Protein AF-A0A2J4P042-F1 (afdb_monomer)

pLDDT: mean 91.79, std 7.4, range [67.31, 98.56]

Radius of gyration: 22.03 Å; Cα contacts (8 Å, |Δi|>4): 76; chains: 1; bounding box: 49×55×54 Å

InterPro domains:
  IPR036259 MFS transporter superfamily [G3DSA:1.20.1250.20] (1-153)
  IPR036259 MFS transporter superfamily [SSF103473] (28-153)
  IPR044772 Nitrate transporter [PTHR23515] (29-151)

Foldseek 3Di:
DPQQQDCPPVVVVQPFDADPVRGTTRPVSVPVVCVVVCVVVVVCCVPPDDDDPDDDDDPVRVVVCVVDPVVVVVVVLCCVQVVVLVVCLVCVCVVCCVVPVVDPCVVPSVVSNVVSVVCVVVLVVVCVPPNNVVSSVVVVVVVVVVVVVVVVD

Solvent-accessible surface area (backbone atoms only — not comparable to full-atom values): 9099 Å² total; per-residue (Å²): 111,77,60,28,64,41,80,84,52,40,92,79,68,53,79,54,44,79,43,100,85,72,48,62,37,23,69,66,39,74,60,55,69,50,50,65,56,50,54,53,52,51,52,46,48,70,75,70,60,80,90,72,92,68,88,74,79,49,69,81,71,55,56,66,56,76,77,40,67,67,52,58,56,51,48,50,57,44,41,66,49,57,44,44,53,52,49,46,60,70,42,45,56,58,52,43,45,74,76,39,67,88,52,74,45,80,81,53,50,68,53,58,53,51,53,51,56,52,47,51,57,51,50,49,61,48,19,77,74,69,36,54,68,57,51,50,52,55,50,52,53,51,52,51,50,55,56,51,49,66,76,75,109

Organism: NCBI:txid1134687

Structure (mmCIF, N/CA/C/O backbone):
data_AF-A0A2J4P042-F1
#
_entry.id   AF-A0A2J4P042-F1
#
loop_
_atom_site.group_PDB
_atom_site.id
_atom_site.type_symbol
_atom_site.label_atom_id
_atom_site.label_alt_id
_atom_site.label_comp_id
_atom_site.label_asym_id
_atom_site.label_entity_id
_atom_site.label_seq_id
_atom_site.pdbx_PDB_ins_code
_atom_site.Cartn_x
_atom_site.Cartn_y
_atom_site.Cartn_z
_atom_site.occupancy
_atom_site.B_iso_or_equiv
_atom_site.auth_seq_id
_atom_site.auth_comp_id
_atom_site.auth_asym_id
_atom_site.auth_atom_id
_atom_site.pdbx_PDB_model_num
ATOM 1 N N . PRO A 1 1 ? 8.378 -1.849 -18.551 1.00 67.31 1 PRO A N 1
ATOM 2 C CA . PRO A 1 1 ? 8.253 -0.495 -17.947 1.00 67.31 1 PRO A CA 1
ATOM 3 C C . PRO A 1 1 ? 8.934 0.550 -18.843 1.00 67.31 1 PRO A C 1
ATOM 5 O O . PRO A 1 1 ? 10.103 0.388 -19.156 1.00 67.31 1 PRO A O 1
ATOM 8 N N . LEU A 1 2 ? 8.203 1.568 -19.305 1.00 78.94 2 LEU A N 1
ATOM 9 C CA . LEU A 1 2 ? 8.649 2.461 -20.394 1.00 78.94 2 LEU A CA 1
ATOM 10 C C . LEU A 1 2 ? 9.759 3.450 -19.986 1.00 78.94 2 LEU A C 1
ATOM 12 O O . LEU A 1 2 ? 10.567 3.877 -20.799 1.00 78.94 2 LEU A O 1
ATOM 16 N N . VAL A 1 3 ? 9.816 3.802 -18.704 1.00 84.00 3 VAL A N 1
ATOM 17 C CA . VAL A 1 3 ? 10.745 4.811 -18.171 1.00 84.00 3 VAL A CA 1
ATOM 18 C C . VAL A 1 3 ? 12.188 4.295 -18.071 1.00 84.00 3 VAL A C 1
ATOM 20 O O . VAL A 1 3 ? 13.126 5.070 -18.214 1.00 84.00 3 VAL A O 1
ATOM 23 N N . ILE A 1 4 ? 12.380 2.987 -17.876 1.00 84.38 4 ILE A N 1
ATOM 24 C CA . ILE A 1 4 ? 13.715 2.366 -17.775 1.00 84.38 4 ILE A CA 1
ATOM 25 C C . ILE A 1 4 ? 14.301 1.977 -19.140 1.00 84.38 4 ILE A C 1
ATOM 27 O O . ILE A 1 4 ? 15.465 1.611 -19.213 1.00 84.38 4 ILE A O 1
ATOM 31 N N . SER A 1 5 ? 13.514 2.045 -20.219 1.00 81.38 5 SER A N 1
ATOM 32 C CA . SER A 1 5 ? 13.968 1.743 -21.587 1.00 81.38 5 SER A CA 1
ATOM 33 C C . SER A 1 5 ? 14.428 2.982 -22.363 1.00 81.38 5 SER A C 1
ATOM 35 O O . SER A 1 5 ? 14.765 2.883 -23.536 1.00 81.38 5 SER A O 1
ATOM 37 N N . LEU A 1 6 ? 14.386 4.163 -21.742 1.00 82.56 6 LEU A N 1
ATOM 38 C CA . LEU A 1 6 ? 14.709 5.446 -22.364 1.00 82.56 6 LEU A CA 1
ATOM 39 C C . LEU A 1 6 ? 15.798 6.152 -21.559 1.00 82.56 6 LEU A C 1
ATOM 41 O O . LEU A 1 6 ? 15.794 6.097 -20.335 1.00 82.56 6 LEU A O 1
ATOM 45 N N . SER A 1 7 ? 16.677 6.899 -22.219 1.00 82.56 7 SER A N 1
ATOM 46 C CA . SER A 1 7 ? 17.745 7.670 -21.574 1.00 82.56 7 SER A CA 1
ATOM 47 C C . SER A 1 7 ? 17.241 9.018 -21.019 1.00 82.56 7 SER A C 1
ATOM 49 O O . SER A 1 7 ? 17.737 10.080 -21.394 1.00 82.56 7 SER A O 1
ATOM 51 N N . ILE A 1 8 ? 16.210 9.000 -20.164 1.00 81.12 8 ILE A N 1
ATOM 52 C CA . ILE A 1 8 ? 15.495 10.211 -19.703 1.00 81.12 8 ILE A CA 1
ATOM 53 C C . ILE A 1 8 ? 16.396 11.129 -18.863 1.00 81.12 8 ILE A C 1
ATOM 55 O O . ILE A 1 8 ? 16.335 12.348 -18.998 1.00 81.12 8 ILE A O 1
ATOM 59 N N . PHE A 1 9 ? 17.251 10.550 -18.020 1.00 82.12 9 PHE A N 1
ATOM 60 C CA . PHE A 1 9 ? 18.102 11.291 -17.086 1.00 82.12 9 PHE A CA 1
ATOM 61 C C . PHE A 1 9 ? 19.603 11.160 -17.390 1.00 82.12 9 PHE A C 1
ATOM 63 O O . PHE A 1 9 ? 20.435 11.353 -16.505 1.00 82.12 9 PHE A O 1
ATOM 70 N N . ALA A 1 10 ? 19.975 10.885 -18.645 1.00 73.69 10 ALA A N 1
ATOM 71 C CA . ALA A 1 10 ? 21.379 10.753 -19.056 1.00 73.69 10 ALA A CA 1
ATOM 72 C C . ALA A 1 10 ? 22.229 11.996 -18.714 1.00 73.69 10 ALA A C 1
ATOM 74 O O . ALA A 1 10 ? 23.396 11.876 -18.351 1.00 73.69 10 ALA A O 1
ATOM 75 N N . VAL A 1 11 ? 21.619 13.189 -18.732 1.00 73.50 11 VAL A N 1
ATOM 76 C CA . VAL A 1 11 ? 22.255 14.466 -18.347 1.00 73.50 11 VAL A CA 1
ATOM 77 C C . VAL A 1 11 ? 22.697 14.491 -16.874 1.00 73.50 11 VAL A C 1
ATOM 79 O O . VAL A 1 11 ? 23.633 15.202 -16.527 1.00 73.50 11 VAL A O 1
ATOM 82 N N . PHE A 1 12 ? 22.070 13.689 -16.010 1.00 77.38 12 PHE A N 1
ATOM 83 C CA . PHE A 1 12 ? 22.392 13.584 -14.583 1.00 77.38 12 PHE A CA 1
ATOM 84 C C . PHE A 1 12 ? 23.342 12.418 -14.263 1.00 77.38 12 PHE A C 1
ATOM 86 O O . PHE A 1 12 ? 23.499 12.056 -13.100 1.00 77.38 12 PHE A O 1
ATOM 93 N N . GLY A 1 13 ? 23.982 11.828 -15.280 1.00 71.12 13 GLY A N 1
ATOM 94 C CA . GLY A 1 13 ? 24.924 10.718 -15.112 1.00 71.12 13 GLY A CA 1
ATOM 95 C C . GLY A 1 13 ? 24.291 9.328 -15.195 1.00 71.12 13 GLY A C 1
ATOM 96 O O . GLY A 1 13 ? 24.900 8.365 -14.739 1.00 71.12 13 GLY A O 1
ATOM 97 N N . GLY A 1 14 ? 23.089 9.204 -15.768 1.00 72.44 14 GLY A N 1
ATOM 98 C CA . GLY A 1 14 ? 22.486 7.904 -16.069 1.00 72.44 14 GLY A CA 1
ATOM 99 C C . GLY A 1 14 ? 23.239 7.194 -17.195 1.00 72.44 14 GLY A C 1
ATOM 100 O O . GLY A 1 14 ? 23.051 7.513 -18.370 1.00 72.44 14 GLY A O 1
ATOM 101 N N . THR A 1 15 ? 24.137 6.275 -16.840 1.00 74.31 15 THR A N 1
ATOM 102 C CA . THR A 1 15 ? 24.999 5.558 -17.795 1.00 74.31 15 THR A CA 1
ATOM 103 C C . THR A 1 15 ? 24.292 4.390 -18.480 1.00 74.31 15 THR A C 1
ATOM 105 O O . THR A 1 15 ? 24.771 3.926 -19.511 1.00 74.31 15 THR A O 1
ATOM 108 N N . GLY A 1 16 ? 23.155 3.930 -17.942 1.00 78.56 16 GLY A N 1
ATOM 109 C CA . GLY A 1 16 ? 22.499 2.697 -18.375 1.00 78.56 16 GLY A CA 1
ATOM 110 C C . GLY A 1 16 ? 23.334 1.442 -18.080 1.00 78.56 16 GLY A C 1
ATOM 111 O O . GLY A 1 16 ? 24.519 1.504 -17.758 1.00 78.56 16 GLY A O 1
ATOM 112 N N . SER A 1 17 ? 22.692 0.281 -18.143 1.00 82.75 17 SER A N 1
ATOM 113 C CA . SER A 1 17 ? 23.313 -1.043 -18.054 1.00 82.75 17 SER A CA 1
ATOM 114 C C . SER A 1 17 ? 23.009 -1.823 -19.328 1.00 82.75 17 SER A C 1
ATOM 116 O O . SER A 1 17 ? 21.840 -1.979 -19.688 1.00 82.75 17 SER A O 1
ATOM 118 N N . GLU A 1 18 ? 24.048 -2.318 -19.995 1.00 85.62 18 GLU A N 1
ATOM 119 C CA . GLU A 1 18 ? 23.925 -3.131 -21.206 1.00 85.62 18 GLU A CA 1
ATOM 120 C C . GLU A 1 18 ? 23.431 -4.544 -20.855 1.00 85.62 18 GLU A C 1
ATOM 122 O O . GLU A 1 18 ? 23.933 -5.184 -19.926 1.00 85.62 18 GLU A O 1
ATOM 127 N N . GLN A 1 19 ? 22.402 -5.024 -21.554 1.00 82.31 19 GLN A N 1
ATOM 128 C CA . GLN A 1 19 ? 21.905 -6.394 -21.443 1.00 82.31 19 GLN A CA 1
ATOM 129 C C . GLN A 1 19 ? 22.636 -7.346 -22.406 1.00 82.31 19 GLN A C 1
ATOM 131 O O . GLN A 1 19 ? 23.165 -6.916 -23.429 1.00 82.31 19 GLN A O 1
ATOM 136 N N . PRO A 1 20 ? 22.576 -8.671 -22.153 1.00 81.50 20 PRO A N 1
ATOM 137 C CA . PRO A 1 20 ? 23.110 -9.695 -23.059 1.00 81.50 20 PRO A CA 1
ATOM 138 C C . PRO A 1 20 ? 22.535 -9.678 -24.486 1.00 81.50 20 PRO A C 1
ATOM 140 O O . PRO A 1 20 ? 23.132 -10.260 -25.386 1.00 81.50 20 PRO A O 1
ATOM 143 N N . ASP A 1 21 ? 21.375 -9.050 -24.694 1.00 81.56 21 ASP A N 1
ATOM 144 C CA . ASP A 1 21 ? 20.722 -8.884 -25.999 1.00 81.56 21 ASP A CA 1
ATOM 145 C C . ASP A 1 21 ? 21.117 -7.575 -26.717 1.00 81.56 21 ASP A C 1
ATOM 147 O O . ASP A 1 21 ? 20.575 -7.269 -27.779 1.00 81.56 21 ASP A O 1
ATOM 151 N N . GLY A 1 22 ? 22.055 -6.804 -26.151 1.00 79.88 22 GLY A N 1
ATOM 152 C CA . GLY A 1 22 ? 22.515 -5.513 -26.669 1.00 79.88 22 GLY A CA 1
ATOM 153 C C . GLY A 1 22 ? 21.580 -4.337 -26.366 1.00 79.88 22 GLY A C 1
ATOM 154 O O . GLY A 1 22 ? 21.845 -3.217 -26.805 1.00 79.88 22 GLY A O 1
ATOM 155 N N . SER A 1 23 ? 20.483 -4.554 -25.631 1.00 83.50 23 SER A N 1
ATOM 156 C CA . SER A 1 23 ? 19.606 -3.468 -25.186 1.00 83.50 23 SER A CA 1
ATOM 157 C C . SER A 1 23 ? 20.193 -2.716 -23.984 1.00 83.50 23 SER A C 1
ATOM 159 O O . SER A 1 23 ? 20.943 -3.265 -23.178 1.00 83.50 23 SER A O 1
ATOM 161 N N . MET A 1 24 ? 19.860 -1.428 -23.863 1.00 84.19 24 MET A N 1
ATOM 162 C CA . MET A 1 24 ? 20.286 -0.579 -22.745 1.00 84.19 24 MET A CA 1
ATOM 163 C C . MET A 1 24 ? 19.132 -0.383 -21.768 1.00 84.19 24 MET A C 1
ATOM 165 O O . MET A 1 24 ? 18.021 -0.034 -22.172 1.00 84.19 24 MET A O 1
ATOM 169 N N . LEU A 1 25 ? 19.406 -0.553 -20.475 1.00 86.50 25 LEU A N 1
ATOM 170 C CA . LEU A 1 25 ? 18.407 -0.393 -19.422 1.00 86.50 25 LEU A CA 1
ATOM 171 C C . LEU A 1 25 ? 18.877 0.586 -18.352 1.00 86.50 25 LEU A C 1
ATOM 173 O O . LEU A 1 25 ? 19.951 0.442 -17.777 1.00 86.50 25 LEU A O 1
ATOM 177 N N . TYR A 1 26 ? 18.037 1.572 -18.073 1.00 88.31 26 TYR A N 1
ATOM 178 C CA . TYR A 1 26 ? 18.302 2.690 -17.175 1.00 88.31 26 TYR A CA 1
ATOM 179 C C . TYR A 1 26 ? 17.528 2.486 -15.865 1.00 88.31 26 TYR A C 1
ATOM 181 O O . TYR A 1 26 ? 16.415 2.993 -15.693 1.00 88.31 26 TYR A O 1
ATOM 189 N N . LEU A 1 27 ? 18.079 1.675 -14.953 1.00 86.12 27 LEU A N 1
ATOM 190 C CA . LEU A 1 27 ? 17.441 1.323 -13.673 1.00 86.12 27 LEU A CA 1
ATOM 191 C C . LEU A 1 27 ? 17.234 2.540 -12.766 1.00 86.12 27 LEU A C 1
ATOM 193 O O . LEU A 1 27 ? 16.231 2.621 -12.059 1.00 86.12 27 LEU A O 1
ATOM 197 N N . GLU A 1 28 ? 18.152 3.499 -12.813 1.00 86.12 28 GLU A N 1
ATOM 198 C CA . GLU A 1 28 ? 18.110 4.757 -12.074 1.00 86.12 28 GLU A CA 1
ATOM 199 C C . GLU A 1 28 ? 16.816 5.538 -12.335 1.00 86.12 28 GLU A C 1
ATOM 201 O O . GLU A 1 28 ? 16.231 6.119 -11.413 1.00 86.12 28 GLU A O 1
ATOM 206 N N . ASN A 1 29 ? 16.288 5.457 -13.563 1.00 90.44 29 ASN A N 1
ATOM 207 C CA . ASN A 1 29 ? 15.062 6.148 -13.939 1.00 90.44 29 ASN A CA 1
ATOM 208 C C . ASN A 1 29 ? 13.850 5.647 -13.142 1.00 90.44 29 ASN A C 1
ATOM 210 O O . ASN A 1 29 ? 12.896 6.402 -12.963 1.00 90.44 29 ASN A O 1
ATOM 214 N N . ALA A 1 30 ? 13.876 4.407 -12.636 1.00 88.56 30 ALA A N 1
ATOM 215 C CA . ALA A 1 30 ? 12.787 3.856 -11.832 1.00 88.56 30 ALA A CA 1
ATOM 216 C C . ALA A 1 30 ? 12.559 4.651 -10.535 1.00 88.56 30 ALA A C 1
ATOM 218 O O . ALA A 1 30 ? 11.418 4.780 -10.090 1.00 88.56 30 ALA A O 1
ATOM 219 N N . ALA A 1 31 ? 13.628 5.198 -9.947 1.00 89.56 31 ALA A N 1
ATOM 220 C CA . ALA A 1 31 ? 13.556 6.045 -8.761 1.00 89.56 31 ALA A CA 1
ATOM 221 C C . ALA A 1 31 ? 13.472 7.531 -9.132 1.00 89.56 31 ALA A C 1
ATOM 223 O O . ALA A 1 31 ? 12.642 8.265 -8.594 1.00 89.56 31 ALA A O 1
ATOM 224 N N . TRP A 1 32 ? 14.308 7.982 -10.070 1.00 91.44 32 TRP A N 1
ATOM 225 C CA . TRP A 1 32 ? 14.449 9.405 -10.388 1.00 91.44 32 TRP A CA 1
ATOM 226 C C . TRP A 1 32 ? 13.212 10.029 -11.021 1.00 91.44 32 TRP A C 1
ATOM 228 O O . TRP A 1 32 ? 12.968 11.217 -10.815 1.00 91.44 32 TRP A O 1
ATOM 238 N N . ILE A 1 33 ? 12.378 9.241 -11.705 1.00 92.25 33 ILE A N 1
ATOM 239 C CA . ILE A 1 33 ? 11.116 9.738 -12.264 1.00 92.25 33 ILE A CA 1
ATOM 240 C C . ILE A 1 33 ? 10.209 10.372 -11.205 1.00 92.25 33 ILE A C 1
ATOM 242 O O . ILE A 1 33 ? 9.455 11.287 -11.519 1.00 92.25 33 ILE A O 1
ATOM 246 N N . TRP A 1 34 ? 10.309 9.939 -9.945 1.00 94.44 34 TRP A N 1
ATOM 247 C CA . TRP A 1 34 ? 9.494 10.452 -8.847 1.00 94.44 34 TRP A CA 1
ATOM 248 C C . TRP A 1 34 ? 10.013 11.770 -8.267 1.00 94.44 34 TRP A C 1
ATOM 250 O O . TRP A 1 34 ? 9.240 12.508 -7.663 1.00 94.44 34 TRP A O 1
ATOM 260 N N . VAL A 1 35 ? 11.293 12.102 -8.466 1.00 94.31 35 VAL A N 1
ATOM 261 C CA . VAL A 1 35 ? 11.945 13.261 -7.831 1.00 94.31 35 VAL A CA 1
ATOM 262 C C . VAL A 1 35 ? 11.275 14.595 -8.197 1.00 94.31 35 VAL A C 1
ATOM 264 O O . VAL A 1 35 ? 10.958 15.344 -7.271 1.00 94.31 35 VAL A O 1
ATOM 267 N N . PRO A 1 36 ? 10.976 14.912 -9.477 1.00 94.06 36 PRO A N 1
ATOM 268 C CA . PRO A 1 36 ? 10.296 16.163 -9.818 1.00 94.06 36 PRO A CA 1
ATOM 269 C C . PRO A 1 36 ? 8.919 16.287 -9.157 1.00 94.06 36 PRO A C 1
ATOM 271 O O . PRO A 1 36 ? 8.581 17.346 -8.632 1.00 94.06 36 PRO A O 1
ATOM 274 N N . PHE A 1 37 ? 8.144 15.197 -9.120 1.00 96.94 37 PHE A N 1
ATOM 275 C CA . PHE A 1 37 ? 6.833 15.183 -8.467 1.00 96.94 37 PHE A CA 1
ATOM 276 C C . PHE A 1 37 ? 6.959 15.393 -6.959 1.00 96.94 37 PHE A C 1
ATOM 278 O O . PHE A 1 37 ? 6.215 16.193 -6.399 1.00 96.94 37 PHE A O 1
ATOM 285 N N . LEU A 1 38 ? 7.919 14.729 -6.307 1.00 98.06 38 LEU A N 1
ATOM 286 C CA . LEU A 1 38 ? 8.180 14.912 -4.880 1.00 98.06 38 LEU A CA 1
ATOM 287 C C . LEU A 1 38 ? 8.524 16.371 -4.564 1.00 98.06 38 LEU A C 1
ATOM 289 O O . LEU A 1 38 ? 7.913 16.940 -3.669 1.00 98.06 38 LEU A O 1
ATOM 293 N N . ILE A 1 39 ? 9.412 17.010 -5.335 1.00 98.12 39 ILE A N 1
ATOM 294 C CA . ILE A 1 39 ? 9.756 18.431 -5.148 1.00 98.12 39 ILE A CA 1
ATOM 295 C C . ILE A 1 39 ? 8.512 19.318 -5.288 1.00 98.12 39 ILE A C 1
ATOM 297 O O . ILE A 1 39 ? 8.246 20.145 -4.415 1.00 98.12 39 ILE A O 1
ATOM 301 N N . ILE A 1 40 ? 7.729 19.129 -6.357 1.00 98.38 40 ILE A N 1
ATOM 302 C CA . ILE A 1 40 ? 6.514 19.916 -6.613 1.00 98.38 40 ILE A CA 1
ATOM 303 C C . ILE A 1 40 ? 5.525 19.774 -5.452 1.00 98.38 40 ILE A C 1
ATOM 305 O O . ILE A 1 40 ? 5.056 20.781 -4.921 1.00 98.38 40 ILE A O 1
ATOM 309 N N . PHE A 1 41 ? 5.224 18.545 -5.026 1.00 98.31 41 PHE A N 1
ATOM 310 C CA . PHE A 1 41 ? 4.241 18.307 -3.970 1.00 98.31 41 PHE A CA 1
ATOM 311 C C . PHE A 1 41 ? 4.756 18.670 -2.573 1.00 98.31 41 PHE A C 1
ATOM 313 O O . PHE A 1 41 ? 3.955 19.085 -1.740 1.00 98.31 41 PHE A O 1
ATOM 320 N N . THR A 1 42 ? 6.064 18.606 -2.312 1.00 98.50 42 THR A N 1
ATOM 321 C CA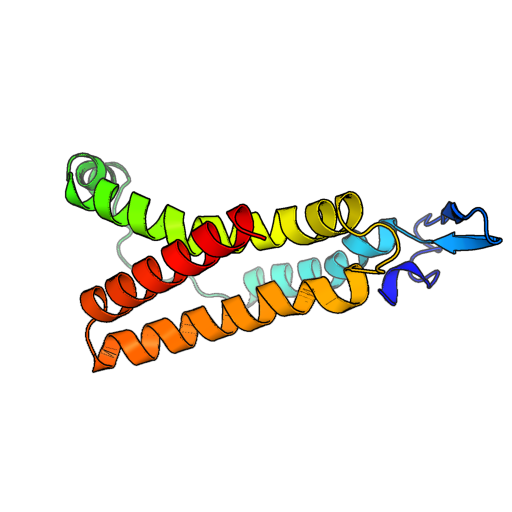 . THR A 1 42 ? 6.659 19.122 -1.069 1.00 98.50 42 THR A CA 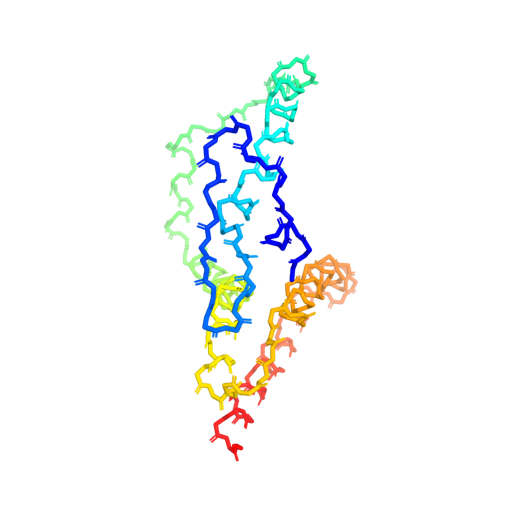1
ATOM 322 C C . THR A 1 42 ? 6.522 20.639 -0.976 1.00 98.50 42 THR A C 1
ATOM 324 O O . THR A 1 42 ? 6.082 21.144 0.055 1.00 98.50 42 THR A O 1
ATOM 327 N N . LEU A 1 43 ? 6.842 21.375 -2.046 1.00 98.56 43 LEU A N 1
ATOM 328 C CA . LEU A 1 43 ? 6.654 22.829 -2.072 1.00 98.56 43 LEU A CA 1
ATOM 329 C C . LEU A 1 43 ? 5.169 23.190 -1.975 1.00 98.56 43 LEU A C 1
ATOM 331 O O . LEU A 1 43 ? 4.800 24.078 -1.212 1.00 98.56 43 LEU A O 1
ATOM 335 N N . ALA A 1 44 ? 4.302 22.468 -2.690 1.00 98.38 44 ALA A N 1
ATOM 336 C CA . ALA A 1 44 ? 2.866 22.688 -2.605 1.00 98.38 44 ALA A CA 1
ATOM 337 C C . ALA A 1 44 ? 2.330 22.449 -1.182 1.00 98.38 44 ALA A C 1
ATOM 339 O O . ALA A 1 44 ? 1.556 23.258 -0.678 1.00 98.38 44 ALA A O 1
ATOM 340 N N . ALA A 1 45 ? 2.777 21.385 -0.508 1.00 98.06 45 ALA A N 1
ATOM 341 C CA . ALA A 1 45 ? 2.418 21.121 0.881 1.00 98.06 45 ALA A CA 1
ATOM 342 C C . ALA A 1 45 ? 2.866 22.261 1.808 1.00 98.06 45 ALA A C 1
ATOM 344 O O . ALA A 1 45 ? 2.081 22.717 2.632 1.00 98.06 45 ALA A O 1
ATOM 345 N N . TRP A 1 46 ? 4.091 22.764 1.629 1.00 97.81 46 TRP A N 1
ATOM 346 C CA . TRP A 1 46 ? 4.637 23.856 2.437 1.00 97.81 46 TRP A CA 1
ATOM 347 C C . TRP A 1 46 ? 3.863 25.173 2.285 1.00 97.81 46 TRP A C 1
ATOM 349 O O . TRP A 1 46 ? 3.634 25.867 3.271 1.00 97.81 46 TRP A O 1
ATOM 359 N N . PHE A 1 47 ? 3.469 25.532 1.059 1.00 98.19 47 PHE A N 1
ATOM 360 C CA . PHE A 1 47 ? 2.833 26.826 0.787 1.00 98.19 47 PHE A CA 1
ATOM 361 C C . PHE A 1 47 ? 1.303 26.815 0.871 1.00 98.19 47 PHE A C 1
ATOM 363 O O . PHE A 1 47 ? 0.718 27.874 1.096 1.00 98.19 47 PHE A O 1
ATOM 370 N N . PHE A 1 48 ? 0.645 25.667 0.670 1.00 97.88 48 PHE A N 1
ATOM 371 C CA . PHE A 1 48 ? -0.816 25.610 0.524 1.00 97.88 48 PHE A CA 1
ATOM 372 C C . PHE A 1 48 ? -1.546 24.765 1.575 1.00 97.88 48 PHE A C 1
ATOM 374 O O . PHE A 1 48 ? -2.767 24.883 1.665 1.00 97.88 48 PHE A O 1
ATOM 381 N N . MET A 1 49 ? -0.869 23.923 2.370 1.00 97.56 49 MET A N 1
ATOM 382 C CA . MET A 1 49 ? -1.540 23.225 3.478 1.00 97.56 49 MET A CA 1
ATOM 383 C C . MET A 1 49 ? -1.704 24.141 4.693 1.00 97.56 49 MET A C 1
ATOM 385 O O . MET A 1 49 ? -0.890 25.023 4.948 1.00 97.56 49 MET A O 1
ATOM 389 N N . ASN A 1 50 ? -2.773 23.918 5.457 1.00 94.69 50 ASN A N 1
ATOM 390 C CA . ASN A 1 50 ? -3.107 24.721 6.628 1.00 94.69 50 ASN A CA 1
ATOM 391 C C . ASN A 1 50 ? -2.880 23.935 7.920 1.00 94.69 50 ASN A C 1
ATOM 393 O O . ASN A 1 50 ? -3.283 22.776 8.032 1.00 94.69 50 ASN A O 1
ATOM 397 N N . ASP A 1 51 ? -2.331 24.607 8.929 1.00 91.69 51 ASP A N 1
ATOM 398 C CA . ASP A 1 51 ? -2.326 24.108 10.298 1.00 91.69 51 ASP A CA 1
ATOM 399 C C . ASP A 1 51 ? -3.673 24.392 10.972 1.00 91.69 51 ASP A C 1
ATOM 401 O O . ASP A 1 51 ? -4.132 25.534 11.043 1.00 91.69 51 ASP A O 1
ATOM 405 N N . LEU A 1 52 ? -4.313 23.346 11.497 1.00 87.75 52 LEU A N 1
ATOM 406 C CA . LEU A 1 52 ? -5.541 23.465 12.281 1.00 87.75 52 LEU A CA 1
ATOM 407 C C . LEU A 1 52 ? -5.203 23.533 13.774 1.00 87.75 52 LEU A C 1
ATOM 409 O O . LEU A 1 52 ? -4.447 22.710 14.289 1.00 87.75 52 LEU A O 1
ATOM 413 N N . SER A 1 53 ? -5.825 24.468 14.492 1.00 84.31 53 SER A N 1
ATOM 414 C CA . SER A 1 53 ? -5.627 24.706 15.932 1.00 84.31 53 SER A CA 1
ATOM 415 C C . SER A 1 53 ? -6.286 23.663 16.852 1.00 84.31 53 SER A C 1
ATOM 417 O O . SER A 1 53 ? -6.430 23.896 18.052 1.00 84.31 53 SER A O 1
ATOM 419 N N . ALA A 1 54 ? -6.702 22.512 16.314 1.00 80.94 54 ALA A N 1
ATOM 420 C CA . ALA A 1 54 ? -7.349 21.456 17.084 1.00 80.94 54 ALA A CA 1
ATOM 421 C C . ALA A 1 54 ? -6.436 20.929 18.205 1.00 80.94 54 ALA A C 1
ATOM 423 O O . ALA A 1 54 ? -5.223 20.788 18.028 1.00 80.94 54 ALA A O 1
ATOM 424 N N . SER A 1 55 ? -7.040 20.606 19.355 1.00 73.12 55 SER A N 1
ATOM 425 C CA . SER A 1 55 ? -6.334 20.043 20.510 1.00 73.12 55 SER A CA 1
ATOM 426 C C . SER A 1 55 ? -5.633 18.741 20.121 1.00 73.12 55 SER A C 1
ATOM 428 O O . SER A 1 55 ? -6.277 17.743 19.788 1.00 73.12 55 SER A O 1
ATOM 430 N N . LYS A 1 56 ? -4.298 18.760 20.139 1.00 77.44 56 LYS A N 1
ATOM 431 C CA . LYS A 1 56 ? -3.476 17.569 19.928 1.00 77.44 56 LYS A CA 1
ATOM 432 C C . LYS A 1 56 ? -3.391 16.832 21.261 1.00 77.44 56 LYS A C 1
ATOM 434 O O . LYS A 1 56 ? -2.812 17.359 22.206 1.00 77.44 56 LYS A O 1
ATOM 439 N N . ALA A 1 57 ? -3.944 15.622 21.329 1.00 81.06 57 ALA A N 1
ATOM 440 C CA . ALA A 1 57 ? -3.756 14.757 22.491 1.00 81.06 57 ALA A CA 1
ATOM 441 C C . ALA A 1 57 ? -2.255 14.511 22.711 1.00 81.06 57 ALA A C 1
ATOM 443 O O . ALA A 1 57 ? -1.538 14.133 21.778 1.00 81.06 57 ALA A O 1
ATOM 444 N N . SER A 1 58 ? -1.778 14.711 23.935 1.00 87.38 58 SER A N 1
ATOM 445 C CA . SER A 1 58 ? -0.402 14.410 24.329 1.00 87.38 58 SER A CA 1
ATOM 446 C C . SER A 1 58 ? -0.106 12.910 24.196 1.00 87.38 58 SER A C 1
ATOM 448 O O . SER A 1 58 ? -1.008 12.070 24.240 1.00 87.38 58 SER A O 1
ATOM 450 N N . LEU A 1 59 ? 1.170 12.531 24.069 1.00 87.94 59 LEU A N 1
ATOM 451 C CA . LEU A 1 59 ? 1.555 11.113 23.995 1.00 87.94 59 LEU A CA 1
ATOM 452 C C . LEU A 1 59 ? 1.063 10.321 25.216 1.00 87.94 59 LEU A C 1
ATOM 454 O O . LEU A 1 59 ? 0.584 9.197 25.073 1.00 87.94 59 LEU A O 1
ATOM 458 N N . SER A 1 60 ? 1.111 10.926 26.404 1.00 90.00 60 SER A N 1
ATOM 459 C CA . SER A 1 60 ? 0.590 10.341 27.644 1.00 90.00 60 SER A CA 1
ATOM 460 C C . SER A 1 60 ? -0.913 10.064 27.607 1.00 90.00 60 SER A C 1
ATOM 462 O O . SER A 1 60 ? -1.360 9.121 28.252 1.00 90.00 60 SER A O 1
ATOM 464 N N . GLU A 1 61 ? -1.687 10.840 26.847 1.00 89.81 61 GLU A N 1
ATOM 465 C CA . GLU A 1 61 ? -3.129 10.626 26.667 1.00 89.81 61 GLU A CA 1
ATOM 466 C C . GLU A 1 61 ? -3.433 9.563 25.600 1.00 89.81 61 GLU A C 1
ATOM 468 O O . GLU A 1 61 ? -4.468 8.902 25.672 1.00 89.81 61 GLU A O 1
ATOM 473 N N . GLN A 1 62 ? -2.527 9.340 24.641 1.00 92.62 62 GLN A N 1
ATOM 474 C CA . GLN A 1 62 ? -2.688 8.337 23.580 1.00 92.62 62 GLN A CA 1
ATOM 475 C C . GLN A 1 62 ? -2.277 6.924 24.026 1.00 92.62 62 GLN A C 1
ATOM 477 O O . GLN A 1 62 ? -2.988 5.951 23.769 1.00 92.62 62 GLN A O 1
ATOM 482 N N . LEU A 1 63 ? -1.151 6.794 24.734 1.00 95.06 63 LEU A N 1
ATOM 483 C CA . LEU A 1 63 ? -0.561 5.506 25.128 1.00 95.06 63 LEU A CA 1
ATOM 484 C C . LEU A 1 63 ? -1.459 4.563 25.960 1.00 95.06 63 LEU A C 1
ATOM 486 O O . LEU A 1 63 ? -1.298 3.346 25.819 1.00 95.06 63 LEU A O 1
ATOM 490 N N . PRO A 1 64 ? -2.423 5.025 26.787 1.00 95.81 64 PRO A N 1
ATOM 491 C CA . PRO A 1 64 ? -3.321 4.132 27.519 1.00 95.81 64 PRO A CA 1
ATOM 492 C C . PRO A 1 64 ? -4.099 3.150 26.631 1.00 95.81 64 PRO A C 1
ATOM 494 O O . PRO A 1 64 ? -4.476 2.079 27.111 1.00 95.81 64 PRO A O 1
ATOM 497 N N . VAL A 1 65 ? -4.303 3.457 25.341 1.00 95.50 65 VAL A N 1
ATOM 498 C CA . VAL A 1 65 ? -4.966 2.549 24.389 1.00 95.50 65 VAL A CA 1
ATOM 499 C C . VAL A 1 65 ? -4.238 1.208 24.249 1.00 95.50 65 VAL A C 1
ATOM 501 O O . VAL A 1 65 ? -4.893 0.186 24.060 1.00 95.50 65 VAL A O 1
ATOM 504 N N . LEU A 1 66 ? -2.912 1.179 24.434 1.00 96.88 66 LEU A N 1
ATOM 505 C CA . LEU A 1 66 ? -2.087 -0.031 24.324 1.00 96.88 66 LEU A CA 1
ATOM 506 C C . LEU A 1 66 ? -2.435 -1.092 25.378 1.00 96.88 66 LEU A C 1
ATOM 508 O O . LEU A 1 66 ? -2.188 -2.277 25.165 1.00 96.88 66 LEU A O 1
ATOM 512 N N . LYS A 1 67 ? -3.053 -0.688 26.496 1.00 96.75 67 LYS A N 1
ATOM 513 C CA . LYS A 1 67 ? -3.538 -1.604 27.541 1.00 96.75 67 LYS A CA 1
ATOM 514 C C . LYS A 1 67 ? -4.834 -2.325 27.144 1.00 96.75 67 LYS A C 1
ATOM 516 O O . LYS A 1 67 ? -5.249 -3.252 27.833 1.00 96.75 67 LYS A O 1
ATOM 521 N N . ARG A 1 68 ? -5.511 -1.905 26.065 1.00 97.81 68 ARG A N 1
ATOM 522 C CA . ARG A 1 68 ? -6.782 -2.494 25.621 1.00 97.81 68 ARG A CA 1
ATOM 523 C C . ARG A 1 68 ? -6.527 -3.713 24.738 1.00 97.81 68 ARG A C 1
ATOM 525 O O . ARG A 1 68 ? -6.031 -3.575 23.627 1.00 97.81 68 ARG A O 1
ATOM 532 N N . ALA A 1 69 ? -6.968 -4.893 25.171 1.00 97.62 69 ALA A N 1
ATOM 533 C CA . ALA A 1 69 ? -6.829 -6.129 24.390 1.00 97.62 69 ALA A CA 1
ATOM 534 C C . ALA A 1 69 ? -7.459 -6.035 22.985 1.00 97.62 69 ALA A C 1
ATOM 536 O O . ALA A 1 69 ? -6.876 -6.504 22.011 1.00 97.62 69 ALA A O 1
ATOM 537 N N . HIS A 1 70 ? -8.611 -5.362 22.855 1.00 97.69 70 HIS A N 1
ATOM 538 C CA . HIS A 1 70 ? -9.263 -5.159 21.556 1.00 97.69 70 HIS A CA 1
ATOM 539 C C . HIS A 1 70 ? -8.383 -4.416 20.543 1.00 97.69 70 HIS A C 1
ATOM 541 O O . HIS A 1 70 ? -8.510 -4.686 19.354 1.00 97.69 70 HIS A O 1
ATOM 547 N N . LEU A 1 71 ? -7.471 -3.535 20.978 1.00 97.94 71 LEU A N 1
ATOM 548 C CA . LEU A 1 71 ? -6.528 -2.879 20.068 1.00 97.94 71 LEU A CA 1
ATOM 549 C C . LEU A 1 71 ? -5.688 -3.921 19.325 1.00 97.94 71 LEU A C 1
ATOM 551 O O . LEU A 1 71 ? -5.590 -3.874 18.105 1.00 97.94 71 LEU A O 1
ATOM 555 N N . TRP A 1 72 ? -5.117 -4.871 20.061 1.00 98.00 72 TRP A N 1
ATOM 556 C CA . TRP A 1 72 ? -4.228 -5.893 19.516 1.00 98.00 72 TRP A CA 1
ATOM 557 C C . TRP A 1 72 ? -4.968 -6.886 18.623 1.00 98.00 72 TRP A C 1
ATOM 559 O O . TRP A 1 72 ? -4.456 -7.262 17.572 1.00 98.00 72 TRP A O 1
ATOM 569 N N . ILE A 1 73 ? -6.201 -7.245 18.990 1.00 97.81 73 ILE A N 1
ATOM 570 C CA . ILE A 1 73 ? -7.064 -8.076 18.141 1.00 97.81 73 ILE A CA 1
ATOM 571 C C . ILE A 1 73 ? -7.339 -7.358 16.815 1.00 97.81 73 ILE A C 1
ATOM 573 O O . ILE A 1 73 ? -7.142 -7.936 15.750 1.00 97.81 73 ILE A O 1
ATOM 577 N N . MET A 1 74 ? -7.731 -6.081 16.856 1.00 97.81 74 MET A N 1
ATOM 578 C CA . MET A 1 74 ? -7.989 -5.303 15.638 1.00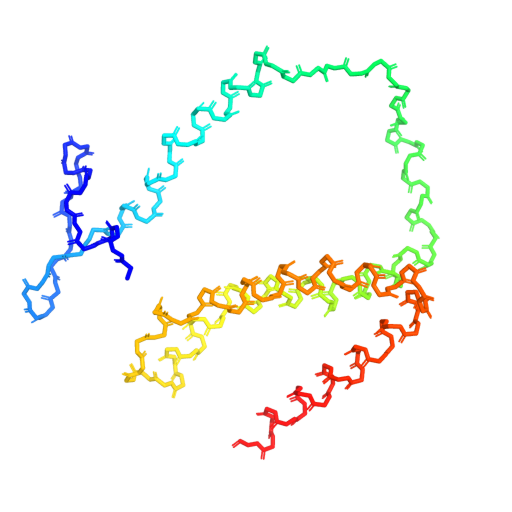 97.81 74 MET A CA 1
ATOM 579 C C . MET A 1 74 ? -6.716 -5.075 14.817 1.00 97.81 74 MET A C 1
ATOM 581 O O . MET A 1 74 ? -6.760 -5.151 13.591 1.00 97.81 74 MET A O 1
ATOM 585 N N . ALA A 1 75 ? -5.574 -4.860 15.475 1.00 98.00 75 ALA A N 1
ATOM 586 C CA . ALA A 1 75 ? -4.279 -4.737 14.816 1.00 98.00 75 ALA A CA 1
ATOM 587 C C . ALA A 1 75 ? -3.907 -6.018 14.061 1.00 98.00 75 ALA A C 1
ATOM 589 O O . ALA A 1 75 ? -3.417 -5.931 12.940 1.00 98.00 75 ALA A O 1
ATOM 590 N N . LEU A 1 76 ? -4.196 -7.196 14.623 1.00 98.19 76 LEU A N 1
ATOM 591 C CA . LEU A 1 76 ? -3.976 -8.471 13.943 1.00 98.19 76 LEU A CA 1
ATOM 592 C C . LEU A 1 76 ? -4.868 -8.620 12.701 1.00 98.19 76 LEU A C 1
ATOM 594 O O . LEU A 1 76 ? -4.376 -9.011 11.645 1.00 98.19 76 LEU A O 1
ATOM 598 N N . LEU A 1 77 ? -6.155 -8.262 12.792 1.00 97.44 77 LEU A N 1
ATOM 599 C CA . LEU A 1 77 ? -7.060 -8.287 11.633 1.00 97.44 77 LEU A CA 1
ATOM 600 C C . LEU A 1 77 ? -6.601 -7.313 10.535 1.00 97.44 77 LEU A C 1
ATOM 602 O O . LEU A 1 77 ? -6.648 -7.636 9.345 1.00 97.44 77 LEU A O 1
ATOM 606 N N . TYR A 1 78 ? -6.120 -6.131 10.925 1.00 97.69 78 TYR A N 1
ATOM 607 C CA . TYR A 1 78 ? -5.580 -5.149 9.988 1.00 97.69 78 TYR A CA 1
ATOM 608 C C . TYR A 1 78 ? -4.260 -5.616 9.366 1.00 97.69 78 TYR A C 1
ATOM 610 O O . TYR A 1 78 ? -4.067 -5.482 8.162 1.00 97.69 78 TYR A O 1
ATOM 618 N N . LEU A 1 79 ? -3.370 -6.225 10.151 1.00 98.00 79 LEU A N 1
ATOM 619 C CA . LEU A 1 79 ? -2.130 -6.821 9.660 1.00 98.00 79 LEU A CA 1
ATOM 620 C C . LEU A 1 79 ? -2.418 -7.925 8.638 1.00 98.00 79 LEU A C 1
ATOM 622 O O . LEU A 1 79 ? -1.820 -7.939 7.568 1.00 98.00 79 LEU A O 1
ATOM 626 N N . ALA A 1 80 ? -3.368 -8.811 8.925 1.00 97.06 80 ALA A N 1
ATOM 627 C CA . ALA A 1 80 ? -3.711 -9.906 8.026 1.00 97.06 80 ALA A CA 1
ATOM 628 C C . ALA A 1 80 ? -4.391 -9.442 6.724 1.00 97.06 80 ALA A C 1
ATOM 630 O O . ALA A 1 80 ? -4.393 -10.177 5.749 1.00 97.06 80 ALA A O 1
ATOM 631 N N . THR A 1 81 ? -4.953 -8.231 6.675 1.00 97.12 81 THR A N 1
ATOM 632 C CA . THR A 1 81 ? -5.563 -7.670 5.457 1.00 97.12 81 THR A CA 1
ATOM 633 C C . THR A 1 81 ? -4.624 -6.685 4.763 1.00 97.12 81 THR A C 1
ATOM 635 O O . THR A 1 81 ? -4.106 -6.961 3.681 1.00 97.12 81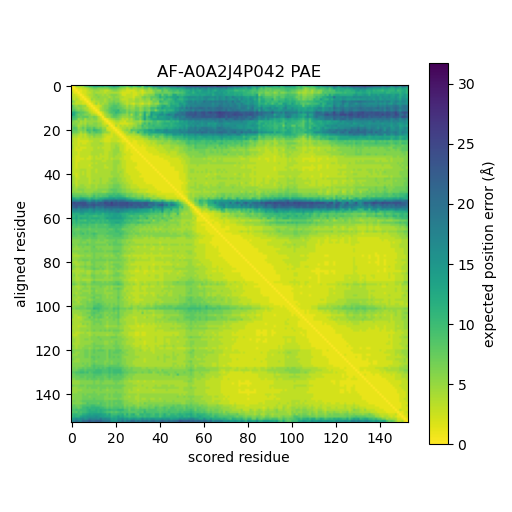 THR A O 1
ATOM 638 N N . PHE A 1 82 ? -4.348 -5.542 5.391 1.00 96.75 82 PHE A N 1
ATOM 639 C CA . PHE A 1 82 ? -3.474 -4.507 4.844 1.00 96.75 82 PHE A CA 1
ATOM 640 C C . PHE A 1 82 ? -2.011 -4.954 4.759 1.00 96.75 82 PHE A C 1
ATOM 642 O O . PHE A 1 82 ? -1.340 -4.663 3.769 1.00 96.75 82 PHE A O 1
ATOM 649 N N . GLY A 1 83 ? -1.517 -5.691 5.756 1.00 96.75 83 GLY A N 1
ATOM 650 C CA . GLY A 1 83 ? -0.167 -6.254 5.705 1.00 96.75 83 GLY A CA 1
ATOM 651 C C . GLY A 1 83 ? -0.014 -7.265 4.571 1.00 96.75 83 GLY A C 1
ATOM 652 O O . GLY A 1 83 ? 0.981 -7.206 3.856 1.00 96.75 83 GLY A O 1
ATOM 653 N N . SER A 1 84 ? -1.020 -8.107 4.315 1.00 95.69 84 SER A N 1
ATOM 654 C CA . SER A 1 84 ? -1.035 -8.977 3.131 1.00 95.69 84 SER A CA 1
ATOM 655 C C . SER A 1 84 ? -1.060 -8.186 1.822 1.00 95.69 84 SER A C 1
ATOM 657 O O . SER A 1 84 ? -0.302 -8.511 0.914 1.00 95.69 84 SER A O 1
ATOM 659 N N . PHE A 1 85 ? -1.852 -7.113 1.723 1.00 97.06 85 PHE A N 1
ATOM 660 C CA . PHE A 1 85 ? -1.855 -6.240 0.542 1.00 97.06 85 PHE A CA 1
ATOM 661 C C . PHE A 1 85 ? -0.457 -5.677 0.233 1.00 97.06 85 PHE A C 1
ATOM 663 O O . PHE A 1 85 ? 0.017 -5.796 -0.898 1.00 97.06 85 PHE A O 1
ATOM 670 N N . ILE A 1 86 ? 0.235 -5.117 1.231 1.00 96.44 86 ILE A N 1
ATOM 671 C CA . ILE A 1 86 ? 1.599 -4.592 1.054 1.00 96.44 86 ILE A CA 1
ATOM 672 C C . ILE A 1 86 ? 2.605 -5.721 0.801 1.00 96.44 86 ILE A C 1
ATOM 674 O O . ILE A 1 86 ? 3.434 -5.608 -0.100 1.00 96.44 86 ILE A O 1
ATOM 678 N N . GLY A 1 87 ? 2.516 -6.824 1.546 1.00 95.69 87 GLY A N 1
ATOM 679 C CA . GLY A 1 87 ? 3.410 -7.974 1.415 1.00 95.69 87 GLY A CA 1
ATOM 680 C C . GLY A 1 87 ? 3.358 -8.599 0.022 1.00 95.69 87 GLY A C 1
ATOM 681 O O . GLY A 1 87 ? 4.401 -8.814 -0.594 1.00 95.69 87 GLY A O 1
ATOM 682 N N . PHE A 1 88 ? 2.159 -8.810 -0.527 1.00 94.56 88 PHE A N 1
ATOM 683 C CA . PHE A 1 88 ? 2.001 -9.279 -1.903 1.00 94.56 88 PHE A CA 1
ATOM 684 C C . PHE A 1 88 ? 2.440 -8.222 -2.918 1.00 94.56 88 PHE A C 1
ATOM 686 O O . PHE A 1 88 ? 3.113 -8.571 -3.880 1.00 94.56 88 PHE A O 1
ATOM 693 N N . SER A 1 89 ? 2.164 -6.935 -2.686 1.00 94.62 89 SER A N 1
ATOM 694 C CA . SER A 1 89 ? 2.644 -5.860 -3.570 1.00 94.62 89 SER A CA 1
ATOM 695 C C . SER A 1 89 ? 4.175 -5.825 -3.675 1.00 94.62 89 SER A C 1
ATOM 697 O O . SER A 1 89 ? 4.708 -5.571 -4.752 1.00 94.62 89 SER A O 1
ATOM 699 N N . ALA A 1 90 ? 4.880 -6.112 -2.578 1.00 92.56 90 ALA A N 1
ATOM 700 C CA . ALA A 1 90 ? 6.339 -6.158 -2.543 1.00 92.56 90 ALA A CA 1
ATOM 701 C C . ALA A 1 90 ? 6.912 -7.477 -3.094 1.00 92.56 90 ALA A C 1
ATOM 703 O O . ALA A 1 90 ? 7.900 -7.468 -3.826 1.00 92.56 90 ALA A O 1
ATOM 704 N N . GLY A 1 91 ? 6.311 -8.617 -2.741 1.00 93.44 91 GLY A N 1
ATOM 705 C CA . GLY A 1 91 ? 6.874 -9.941 -3.018 1.00 93.44 91 GLY A CA 1
ATOM 706 C C . GLY A 1 91 ? 6.417 -10.597 -4.323 1.00 93.44 91 GLY A C 1
ATOM 707 O O . GLY A 1 91 ? 7.143 -11.426 -4.867 1.00 93.44 91 GLY A O 1
ATOM 708 N N . PHE A 1 92 ? 5.241 -10.246 -4.855 1.00 94.00 92 PHE A N 1
ATOM 709 C CA . PHE A 1 92 ? 4.598 -10.993 -5.947 1.00 94.00 92 PHE A CA 1
ATOM 710 C C . PHE A 1 92 ? 5.417 -11.032 -7.242 1.00 94.00 92 PHE A C 1
ATOM 712 O O . PHE A 1 92 ? 5.516 -12.084 -7.876 1.00 94.00 92 PHE A O 1
ATOM 719 N N . ALA A 1 93 ? 6.032 -9.911 -7.632 1.00 93.81 93 ALA A N 1
ATOM 720 C CA . ALA A 1 93 ? 6.860 -9.858 -8.837 1.00 93.81 93 ALA A CA 1
ATOM 721 C C . ALA A 1 93 ? 8.088 -10.777 -8.718 1.00 93.81 93 ALA A C 1
ATOM 723 O O . ALA A 1 93 ? 8.431 -11.481 -9.666 1.00 93.81 93 ALA A O 1
ATOM 724 N N . MET A 1 94 ? 8.711 -10.816 -7.538 1.00 93.81 94 MET A N 1
ATOM 725 C CA . MET A 1 94 ? 9.867 -11.673 -7.277 1.00 93.81 94 MET A CA 1
ATOM 726 C C . MET A 1 94 ? 9.453 -13.148 -7.233 1.00 93.81 94 MET A C 1
ATOM 728 O O . MET A 1 94 ? 10.040 -13.965 -7.938 1.00 93.81 94 MET A O 1
ATOM 732 N N . LEU A 1 95 ? 8.375 -13.476 -6.510 1.00 93.75 95 LEU A N 1
ATOM 733 C CA . LEU A 1 95 ? 7.819 -14.829 -6.476 1.00 93.75 95 LEU A CA 1
ATOM 734 C C . LEU A 1 95 ? 7.526 -15.336 -7.892 1.00 93.75 95 LEU A C 1
ATOM 736 O O . LEU A 1 95 ? 8.021 -16.390 -8.281 1.00 93.75 95 LEU A O 1
ATOM 740 N N . SER A 1 96 ? 6.810 -14.551 -8.696 1.00 94.62 96 SER A N 1
ATOM 741 C CA . SER A 1 96 ? 6.483 -14.923 -10.075 1.00 94.62 96 SER A CA 1
ATOM 742 C C . SER A 1 96 ? 7.727 -15.146 -10.927 1.00 94.62 96 SER A C 1
ATOM 744 O O . SER A 1 96 ? 7.742 -16.070 -11.727 1.00 94.62 96 SER A O 1
ATOM 746 N N . LYS A 1 97 ? 8.793 -14.356 -10.739 1.00 92.94 97 LYS A N 1
ATOM 747 C CA . LYS A 1 97 ? 10.040 -14.544 -11.489 1.00 92.94 97 LYS A CA 1
ATOM 748 C C . LYS A 1 97 ? 10.766 -15.840 -11.117 1.00 92.94 97 LYS A C 1
ATOM 750 O O . LYS A 1 97 ? 11.420 -16.420 -11.976 1.00 92.94 97 LYS A O 1
ATOM 755 N N . THR A 1 98 ? 10.646 -16.292 -9.867 1.00 94.12 98 THR A N 1
ATOM 756 C CA . THR A 1 98 ? 11.236 -17.569 -9.425 1.00 94.12 98 THR A CA 1
ATOM 757 C C . THR A 1 98 ? 10.436 -18.784 -9.884 1.00 94.12 98 THR A C 1
ATOM 759 O O . THR A 1 98 ? 11.035 -19.795 -10.226 1.00 94.12 98 THR A O 1
ATOM 762 N N . GLN A 1 99 ? 9.103 -18.688 -9.914 1.00 93.25 99 GLN A N 1
ATOM 763 C CA . GLN A 1 99 ? 8.232 -19.805 -10.299 1.00 93.25 99 GLN A CA 1
ATOM 764 C C . GLN A 1 99 ? 8.003 -19.890 -11.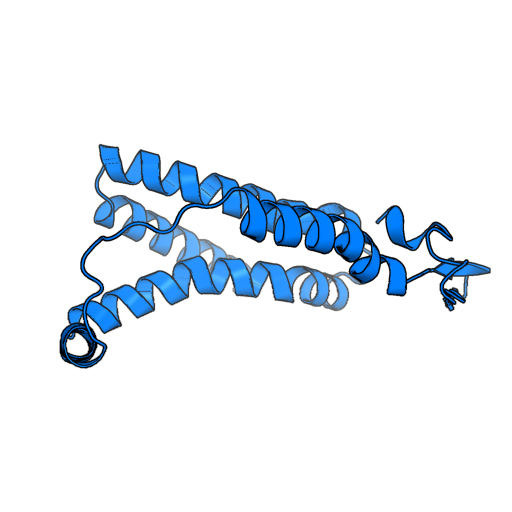815 1.00 93.25 99 GLN A C 1
ATOM 766 O O . GLN A 1 99 ? 7.904 -20.978 -12.369 1.00 93.25 99 GLN A O 1
ATOM 771 N N . PHE A 1 100 ? 7.945 -18.743 -12.496 1.00 94.56 100 PHE A N 1
ATOM 772 C CA . PHE A 1 100 ? 7.642 -18.620 -13.923 1.00 94.56 100 PHE A CA 1
ATOM 773 C C . PHE A 1 100 ? 8.676 -17.710 -14.605 1.00 94.56 100 PHE A C 1
ATOM 775 O O . PHE A 1 100 ? 8.366 -16.572 -14.973 1.00 94.56 100 PHE A O 1
ATOM 782 N N . PRO A 1 101 ? 9.930 -18.175 -14.763 1.00 93.56 101 PRO A N 1
ATOM 783 C CA . PRO A 1 101 ? 11.033 -17.337 -15.234 1.00 93.56 101 PRO A CA 1
ATOM 784 C C . PRO A 1 101 ? 10.817 -16.778 -16.646 1.00 93.56 101 PRO A C 1
ATOM 786 O O . PRO A 1 101 ? 11.302 -15.678 -16.934 1.00 93.56 101 PRO A O 1
ATOM 789 N N . ASP A 1 102 ? 10.051 -17.481 -17.481 1.00 94.31 102 ASP A N 1
ATOM 790 C CA . ASP A 1 102 ? 9.755 -17.103 -18.867 1.00 94.31 102 ASP A CA 1
ATOM 791 C C . ASP A 1 102 ? 8.690 -16.000 -18.982 1.00 94.31 102 ASP A C 1
ATOM 793 O O . ASP A 1 102 ? 8.540 -15.368 -20.028 1.00 94.31 102 ASP A O 1
ATOM 797 N N . VAL A 1 103 ? 7.953 -15.720 -17.902 1.00 93.06 103 VAL A N 1
ATOM 798 C CA . VAL A 1 103 ? 6.914 -14.686 -17.890 1.00 93.06 103 VAL A CA 1
ATOM 799 C C . VAL A 1 103 ? 7.528 -13.330 -17.543 1.00 93.06 103 VAL A C 1
ATOM 801 O O . VAL A 1 103 ? 8.132 -13.138 -16.484 1.00 93.06 103 VAL A O 1
ATOM 804 N N . GLN A 1 104 ? 7.305 -12.330 -18.400 1.00 90.44 104 GLN A N 1
ATOM 805 C CA . GLN A 1 104 ? 7.656 -10.937 -18.107 1.00 90.44 104 GLN A CA 1
ATOM 806 C C . GLN A 1 104 ? 6.634 -10.305 -17.144 1.00 90.44 104 GLN A C 1
ATOM 808 O O . GLN A 1 104 ? 5.786 -9.496 -17.527 1.00 90.44 104 GLN A O 1
ATOM 813 N N . ILE A 1 105 ? 6.703 -10.689 -15.865 1.00 92.81 105 ILE A N 1
ATOM 814 C CA . ILE A 1 105 ? 5.698 -10.328 -14.854 1.00 92.81 105 ILE A CA 1
ATOM 815 C C . ILE A 1 105 ? 5.565 -8.816 -14.625 1.00 92.81 105 ILE A C 1
ATOM 817 O O . ILE A 1 105 ? 4.489 -8.343 -14.263 1.00 92.81 105 ILE A O 1
ATOM 821 N N . LEU A 1 106 ? 6.611 -8.022 -14.884 1.00 89.75 106 LEU A N 1
ATOM 822 C CA . LEU A 1 106 ? 6.585 -6.569 -14.672 1.00 89.75 106 LEU A CA 1
ATOM 823 C C . LEU A 1 106 ? 5.561 -5.834 -15.553 1.00 89.75 106 LEU A C 1
ATOM 825 O O . LEU A 1 106 ? 5.214 -4.695 -15.251 1.00 89.75 106 LEU A O 1
ATOM 829 N N . HIS A 1 107 ? 5.057 -6.464 -16.619 1.00 89.88 107 HIS A N 1
ATOM 830 C CA . HIS A 1 107 ? 3.963 -5.916 -17.429 1.00 89.88 107 HIS A CA 1
ATOM 831 C C . HIS A 1 107 ? 2.584 -6.082 -16.777 1.00 89.88 107 HIS A C 1
ATOM 833 O O . HIS A 1 107 ? 1.658 -5.363 -17.137 1.00 89.88 107 HIS A O 1
ATOM 839 N N . TYR A 1 108 ? 2.453 -6.983 -15.801 1.00 92.25 108 TYR A N 1
ATOM 840 C CA . TYR A 1 108 ? 1.172 -7.367 -15.201 1.00 92.25 108 TYR A CA 1
ATOM 841 C C . TYR A 1 108 ? 1.109 -7.102 -13.692 1.00 92.25 108 TYR A C 1
ATOM 843 O O . TYR A 1 108 ? 0.033 -6.847 -13.157 1.00 92.25 108 TYR A O 1
ATOM 851 N N . ALA A 1 109 ? 2.253 -7.116 -12.998 1.00 93.81 109 ALA A N 1
ATOM 852 C CA . ALA A 1 109 ? 2.336 -7.059 -11.537 1.00 93.81 109 ALA A CA 1
ATOM 853 C C . ALA A 1 109 ? 1.628 -5.845 -10.916 1.00 93.81 109 ALA A C 1
ATOM 855 O O . ALA A 1 109 ? 1.069 -5.959 -9.828 1.00 93.81 109 ALA A O 1
ATOM 856 N N . PHE A 1 110 ? 1.610 -4.700 -11.608 1.00 94.31 110 PHE A N 1
ATOM 857 C CA . PHE A 1 110 ? 0.962 -3.476 -11.123 1.00 94.31 110 PHE A CA 1
ATOM 858 C C . PHE A 1 110 ? -0.557 -3.630 -10.936 1.00 94.31 110 PHE A C 1
ATOM 860 O O . PHE A 1 110 ? -1.159 -2.896 -10.150 1.00 94.31 110 PHE A O 1
ATOM 867 N N . PHE A 1 111 ? -1.181 -4.580 -11.641 1.00 96.38 111 PHE A N 1
ATOM 868 C CA . PHE A 1 111 ? -2.626 -4.753 -11.615 1.00 96.38 111 PHE A CA 1
ATOM 869 C C . PHE A 1 111 ? -3.122 -5.257 -10.256 1.00 96.38 111 PHE A C 1
ATOM 871 O O . PHE A 1 111 ? -4.188 -4.841 -9.816 1.00 96.38 111 PHE A O 1
ATOM 878 N N . GLY A 1 112 ? -2.330 -6.074 -9.548 1.00 95.62 112 GLY A N 1
ATOM 879 C CA . GLY A 1 112 ? -2.655 -6.564 -8.202 1.00 95.62 112 GLY A CA 1
ATOM 880 C C . GLY A 1 112 ? -2.824 -5.434 -7.171 1.00 95.62 112 GLY A C 1
ATOM 881 O O . GLY A 1 112 ? -3.902 -5.300 -6.586 1.00 95.62 112 GLY A O 1
ATOM 882 N N . PRO A 1 113 ? -1.812 -4.569 -6.967 1.00 96.62 113 PRO A N 1
ATOM 883 C CA . PRO A 1 113 ? -1.940 -3.394 -6.107 1.00 96.62 113 PRO A CA 1
ATOM 884 C C . PRO A 1 113 ? -3.053 -2.436 -6.556 1.00 96.62 113 PRO A C 1
ATOM 886 O O . PRO A 1 113 ? -3.745 -1.865 -5.715 1.00 96.62 113 PRO A O 1
ATOM 889 N N . PHE A 1 114 ? -3.267 -2.289 -7.869 1.00 97.25 114 PHE A N 1
ATOM 890 C CA . PHE A 1 114 ? -4.331 -1.449 -8.423 1.00 97.25 114 PHE A CA 1
ATOM 891 C C . PHE A 1 114 ? -5.731 -1.930 -8.010 1.00 97.25 114 PHE A C 1
ATOM 893 O O . PHE A 1 114 ? -6.493 -1.163 -7.417 1.00 97.25 114 PHE A O 1
ATOM 900 N N . ILE A 1 115 ? -6.061 -3.207 -8.243 1.00 97.25 115 ILE A N 1
ATOM 901 C CA . ILE A 1 115 ? -7.357 -3.762 -7.823 1.00 97.25 115 ILE A CA 1
ATOM 902 C C . ILE A 1 115 ? -7.490 -3.799 -6.299 1.00 97.25 115 ILE A C 1
ATOM 904 O O . ILE A 1 115 ? -8.570 -3.527 -5.782 1.00 97.25 115 ILE A O 1
ATOM 908 N N . GLY A 1 116 ? -6.404 -4.062 -5.564 1.00 96.31 116 GLY A N 1
ATOM 909 C CA . GLY A 1 116 ? -6.414 -4.047 -4.101 1.00 96.31 116 GLY A CA 1
ATOM 910 C C . GLY A 1 116 ? -6.693 -2.655 -3.521 1.00 96.31 116 GLY A C 1
ATOM 911 O O . GLY A 1 116 ? -7.454 -2.526 -2.561 1.00 96.31 116 GLY A O 1
ATOM 912 N N . ALA A 1 117 ? -6.156 -1.596 -4.135 1.00 96.94 117 ALA A N 1
ATOM 913 C CA . ALA A 1 117 ? -6.439 -0.218 -3.740 1.00 96.94 117 ALA A CA 1
ATOM 914 C C . ALA A 1 117 ? -7.907 0.165 -3.989 1.00 96.94 117 ALA A C 1
ATOM 916 O O . ALA A 1 117 ? -8.531 0.785 -3.126 1.00 96.94 117 ALA A O 1
ATOM 917 N N . LEU A 1 118 ? -8.489 -0.252 -5.120 1.00 97.75 118 LEU A N 1
ATOM 918 C CA . LEU A 1 118 ? -9.922 -0.071 -5.385 1.00 97.75 118 LEU A CA 1
ATOM 919 C C . LEU A 1 118 ? -10.780 -0.862 -4.389 1.00 97.75 118 LEU A C 1
ATOM 921 O O . LEU A 1 118 ? -11.712 -0.313 -3.795 1.00 97.75 118 LEU A O 1
ATOM 925 N N . ALA A 1 119 ? -10.415 -2.122 -4.139 1.00 96.88 119 ALA A N 1
ATOM 926 C CA . ALA A 1 119 ? -11.098 -2.993 -3.191 1.00 96.88 119 ALA A CA 1
ATOM 927 C C . ALA A 1 119 ? -11.105 -2.421 -1.767 1.00 96.88 119 ALA A C 1
ATOM 929 O O . ALA A 1 119 ? -12.063 -2.656 -1.036 1.00 96.88 119 ALA A O 1
ATOM 930 N N . ARG A 1 120 ? -10.104 -1.620 -1.373 1.00 96.69 120 ARG A N 1
ATOM 931 C CA . ARG A 1 120 ? -10.096 -0.923 -0.076 1.00 96.69 120 ARG A CA 1
ATOM 932 C C . ARG A 1 120 ? -11.279 0.039 0.062 1.00 96.69 120 ARG A C 1
ATOM 934 O O . ARG A 1 120 ? -12.021 -0.047 1.040 1.00 96.69 120 ARG A O 1
ATOM 941 N N . SER A 1 121 ? -11.474 0.933 -0.906 1.00 96.50 121 SER A N 1
ATOM 942 C CA . SER A 1 121 ? -12.577 1.905 -0.883 1.00 96.50 121 SER A CA 1
ATOM 943 C C . SER A 1 121 ? -13.933 1.217 -1.023 1.00 96.50 121 SER A C 1
ATOM 945 O O . SER A 1 121 ? -14.867 1.518 -0.280 1.00 96.50 121 SER A O 1
ATOM 947 N N . THR A 1 122 ? -14.036 0.238 -1.925 1.00 96.62 122 THR A N 1
ATOM 948 C CA . THR A 1 122 ? -15.258 -0.557 -2.101 1.00 96.62 122 THR A CA 1
ATOM 949 C C . THR A 1 122 ? -15.590 -1.367 -0.847 1.00 96.62 122 THR A C 1
ATOM 951 O O . THR A 1 122 ? -16.745 -1.414 -0.437 1.00 96.62 122 THR A O 1
ATOM 954 N N . GLY A 1 123 ? -14.589 -1.954 -0.190 1.00 96.62 123 GLY A N 1
ATOM 955 C CA . GLY A 1 123 ? -14.748 -2.688 1.063 1.00 96.62 123 GLY A CA 1
ATOM 956 C C . GLY A 1 123 ? -15.288 -1.807 2.188 1.00 96.62 123 GLY A C 1
ATOM 957 O O . GLY A 1 123 ? -16.174 -2.243 2.924 1.00 96.62 123 GLY A O 1
ATOM 958 N N . GLY A 1 124 ? -14.830 -0.553 2.273 1.00 97.00 124 GLY A N 1
ATOM 959 C CA . GLY A 1 124 ? -15.404 0.462 3.162 1.00 97.00 124 GLY A CA 1
ATOM 960 C C . GLY A 1 124 ? -16.878 0.730 2.847 1.00 97.00 124 GLY A C 1
ATOM 961 O O . GLY A 1 124 ? -17.735 0.524 3.701 1.00 97.00 124 GLY A O 1
ATOM 962 N N . ALA A 1 125 ? -17.191 1.054 1.590 1.00 97.81 125 ALA A N 1
ATOM 963 C CA . ALA A 1 125 ? -18.560 1.354 1.163 1.00 97.81 125 ALA A CA 1
ATOM 964 C C . ALA A 1 125 ? -19.548 0.186 1.377 1.00 97.81 125 ALA A C 1
ATOM 966 O O . ALA A 1 125 ? -20.721 0.401 1.684 1.00 97.81 125 ALA A O 1
ATOM 967 N N . ILE A 1 126 ? -19.094 -1.062 1.223 1.00 97.69 126 ILE A N 1
ATOM 968 C CA . ILE A 1 126 ? -19.901 -2.256 1.521 1.00 97.69 126 ILE A CA 1
ATOM 969 C C . ILE A 1 126 ? -20.064 -2.423 3.037 1.00 97.69 126 ILE A C 1
ATOM 971 O O . ILE A 1 126 ? -21.158 -2.742 3.508 1.00 97.69 126 ILE A O 1
ATOM 975 N N . SER A 1 127 ? -18.999 -2.187 3.806 1.00 97.94 127 SER A N 1
ATOM 976 C CA . SER A 1 127 ? -19.015 -2.273 5.271 1.00 97.94 127 SER A CA 1
ATOM 977 C C . SER A 1 127 ? -19.979 -1.273 5.903 1.00 97.94 127 SER A C 1
ATOM 979 O O . SER A 1 127 ? -20.666 -1.639 6.855 1.00 97.94 127 SER A O 1
ATOM 981 N N . ASP A 1 128 ? -20.103 -0.073 5.334 1.00 98.12 128 ASP A N 1
ATOM 982 C CA . ASP A 1 128 ? -21.058 0.946 5.786 1.00 98.12 128 ASP A CA 1
ATOM 983 C C . ASP A 1 128 ? -22.519 0.486 5.650 1.00 98.12 128 ASP A C 1
ATOM 985 O O . ASP A 1 128 ? -23.381 0.902 6.421 1.00 98.12 128 ASP A O 1
ATOM 989 N N . ARG A 1 129 ? -22.814 -0.400 4.687 1.00 97.12 129 ARG A N 1
ATOM 990 C CA . ARG A 1 129 ? -24.175 -0.897 4.414 1.00 97.12 129 ARG A CA 1
ATOM 991 C C . ARG A 1 129 ? -24.486 -2.228 5.091 1.00 97.12 129 ARG A C 1
ATOM 993 O O . ARG A 1 129 ? -25.611 -2.444 5.529 1.00 97.12 129 ARG A O 1
ATOM 1000 N N . LEU A 1 130 ? -23.517 -3.143 5.130 1.00 97.31 130 LEU A N 1
ATOM 1001 C CA . LEU A 1 130 ? -23.716 -4.537 5.558 1.00 97.31 130 LEU A CA 1
ATOM 1002 C C . LEU A 1 130 ? -23.085 -4.860 6.923 1.00 97.31 130 LEU A C 1
ATOM 1004 O O . LEU A 1 130 ? -23.327 -5.939 7.471 1.00 97.31 130 LEU A O 1
ATOM 1008 N N . GLY A 1 131 ? -22.299 -3.933 7.476 1.00 97.75 131 GLY A N 1
ATOM 1009 C CA . GLY A 1 131 ? -21.554 -4.072 8.723 1.00 97.75 131 GLY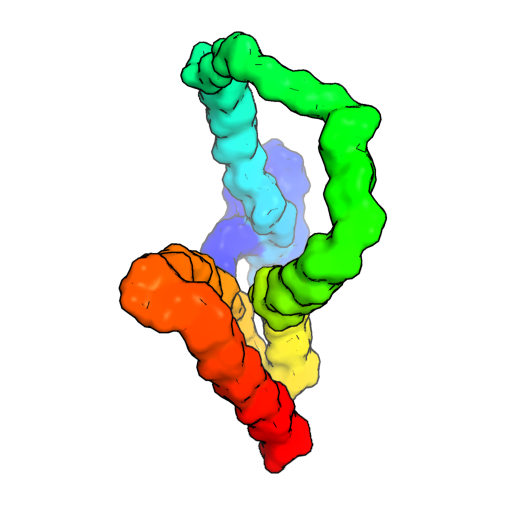 A CA 1
ATOM 1010 C C . GLY A 1 131 ? -20.137 -4.612 8.514 1.00 97.75 131 GLY A C 1
ATOM 1011 O O . GLY A 1 131 ? -19.941 -5.708 7.982 1.00 97.75 131 GLY A O 1
ATOM 1012 N N . GLY A 1 132 ? -19.139 -3.875 9.014 1.00 96.81 132 GLY A N 1
ATOM 1013 C CA . GLY A 1 132 ? -17.718 -4.195 8.825 1.00 96.81 132 GLY A CA 1
ATOM 1014 C C . GLY A 1 132 ? -17.306 -5.580 9.325 1.00 96.81 132 GLY A C 1
ATOM 1015 O O . GLY A 1 132 ? -16.518 -6.252 8.664 1.00 96.81 132 GLY A O 1
ATOM 1016 N N . THR A 1 133 ? -17.884 -6.073 10.425 1.00 97.25 133 THR A N 1
ATOM 1017 C CA . THR A 1 133 ? -17.582 -7.419 10.942 1.00 97.25 133 THR A CA 1
ATOM 1018 C C . THR A 1 133 ? -17.997 -8.520 9.966 1.00 97.25 133 THR A C 1
ATOM 1020 O O . THR A 1 133 ? -17.227 -9.450 9.743 1.00 97.25 133 THR A O 1
ATOM 1023 N N . ARG A 1 134 ? -19.187 -8.419 9.352 1.00 97.81 134 ARG A N 1
ATOM 1024 C CA . ARG A 1 134 ? -19.688 -9.440 8.414 1.00 97.81 134 ARG A CA 1
ATOM 1025 C C . ARG A 1 134 ? -18.856 -9.467 7.139 1.00 97.81 134 ARG A C 1
ATOM 1027 O O . ARG A 1 134 ? -18.439 -10.536 6.707 1.00 97.81 134 ARG A O 1
ATOM 1034 N N . VAL A 1 135 ? -18.575 -8.289 6.582 1.00 98.12 135 VAL A N 1
ATOM 1035 C CA . VAL A 1 135 ? -17.735 -8.137 5.385 1.00 98.12 135 VAL A CA 1
ATOM 1036 C C . VAL A 1 135 ? -16.334 -8.686 5.643 1.00 98.12 135 VAL A C 1
ATOM 1038 O O . VAL A 1 135 ? -15.832 -9.489 4.860 1.00 98.12 135 VAL A O 1
ATOM 1041 N N . THR A 1 136 ? -15.735 -8.325 6.779 1.00 97.81 136 THR A N 1
ATOM 1042 C CA . THR A 1 136 ? -14.401 -8.796 7.171 1.00 97.81 136 THR A CA 1
ATOM 1043 C C . THR A 1 136 ? -14.363 -10.313 7.352 1.00 97.81 136 THR A C 1
ATOM 1045 O O . THR A 1 136 ? -13.428 -10.954 6.881 1.00 97.81 136 THR A O 1
ATOM 1048 N N . LEU A 1 137 ? -15.384 -10.908 7.978 1.00 98.12 137 LEU A N 1
ATOM 1049 C CA . LEU A 1 137 ? -15.467 -12.357 8.170 1.00 98.12 137 LEU A CA 1
ATOM 1050 C C . LEU A 1 137 ? -15.521 -13.102 6.831 1.00 98.12 137 LEU A C 1
ATOM 1052 O O . LEU A 1 137 ? -14.732 -14.018 6.610 1.00 98.12 137 LEU A O 1
ATOM 1056 N N . VAL A 1 138 ? -16.417 -12.689 5.927 1.00 98.19 138 VAL A N 1
ATOM 1057 C CA . VAL A 1 138 ? -16.525 -13.287 4.585 1.00 98.19 138 VAL A CA 1
ATOM 1058 C C . VAL A 1 138 ? -15.205 -13.140 3.831 1.00 98.19 138 VAL A C 1
ATOM 1060 O O . VAL A 1 138 ? -14.720 -14.111 3.254 1.00 98.19 138 VAL A O 1
ATOM 1063 N N . ASN A 1 139 ? -14.581 -11.962 3.894 1.00 97.75 139 ASN A N 1
ATOM 1064 C CA . ASN A 1 139 ? -13.281 -11.727 3.278 1.00 97.75 139 ASN A CA 1
ATOM 1065 C C . ASN A 1 139 ? -12.202 -12.679 3.822 1.00 97.75 139 ASN A C 1
ATOM 1067 O O . ASN A 1 139 ? -11.463 -13.264 3.036 1.00 97.75 139 ASN A O 1
ATOM 1071 N N . PHE A 1 140 ? -12.132 -12.896 5.138 1.00 97.94 140 PHE A N 1
ATOM 1072 C CA . PHE A 1 140 ? -11.168 -13.835 5.719 1.00 97.94 140 PHE A CA 1
ATOM 1073 C C . PHE A 1 140 ? -11.392 -15.280 5.277 1.00 97.94 140 PHE A C 1
ATOM 1075 O O . PHE A 1 140 ? -10.420 -15.979 4.999 1.00 97.94 140 PHE A O 1
ATOM 1082 N N . VAL A 1 141 ? -12.647 -15.721 5.166 1.00 98.06 141 VAL A N 1
ATOM 1083 C CA . VAL A 1 141 ? -12.965 -17.056 4.636 1.00 98.06 141 VAL A CA 1
ATOM 1084 C C . VAL A 1 141 ? -12.478 -17.184 3.192 1.00 98.06 141 VAL A C 1
ATOM 1086 O O . VAL A 1 141 ? -11.813 -18.158 2.853 1.00 98.06 141 VAL A O 1
ATOM 1089 N N . VAL A 1 142 ? -12.738 -16.178 2.355 1.00 97.00 142 VAL A N 1
ATOM 1090 C CA . VAL A 1 142 ? -12.278 -16.154 0.958 1.00 97.00 142 VAL A CA 1
ATOM 1091 C C . VAL A 1 142 ? -10.747 -16.169 0.874 1.00 97.00 142 VAL A C 1
ATOM 1093 O O . VAL A 1 142 ? -10.186 -16.958 0.117 1.00 97.00 142 VAL A O 1
ATOM 1096 N N . MET A 1 143 ? -10.056 -15.362 1.684 1.00 96.50 143 MET A N 1
ATOM 1097 C CA . MET A 1 143 ? -8.589 -15.360 1.751 1.00 96.50 143 MET A CA 1
ATOM 1098 C C . MET A 1 143 ? -8.028 -16.725 2.169 1.00 96.50 143 MET A C 1
ATOM 1100 O O . MET A 1 143 ? -7.053 -17.187 1.580 1.00 96.50 143 MET A O 1
ATOM 1104 N N . ALA A 1 144 ? -8.646 -17.385 3.152 1.00 96.00 144 ALA A N 1
ATOM 1105 C CA . ALA A 1 144 ? -8.235 -18.713 3.598 1.00 96.00 144 ALA A CA 1
ATOM 1106 C C . ALA A 1 144 ? -8.411 -19.767 2.494 1.00 96.00 144 ALA A C 1
ATOM 1108 O O . ALA A 1 144 ? -7.513 -20.580 2.289 1.00 96.00 144 ALA A O 1
ATOM 1109 N N . ILE A 1 145 ? -9.520 -19.715 1.747 1.00 96.50 145 ILE A N 1
ATOM 1110 C CA . ILE A 1 145 ? -9.759 -20.599 0.597 1.00 96.50 145 ILE A CA 1
ATOM 1111 C C . ILE A 1 145 ? -8.670 -20.403 -0.463 1.00 96.50 145 ILE A C 1
ATOM 1113 O O . ILE A 1 145 ? -8.060 -21.381 -0.883 1.00 96.50 145 ILE A O 1
ATOM 1117 N N . PHE A 1 146 ? -8.375 -19.163 -0.866 1.00 93.19 146 PHE A N 1
ATOM 1118 C CA . PHE A 1 146 ? -7.339 -18.898 -1.872 1.00 93.19 146 PHE A CA 1
ATOM 1119 C C . PHE A 1 146 ? -5.939 -19.312 -1.416 1.00 93.19 146 PHE A C 1
ATOM 1121 O O . PHE A 1 146 ? -5.181 -19.870 -2.205 1.00 93.19 146 PHE A O 1
ATOM 1128 N N . CYS A 1 147 ? -5.608 -19.081 -0.144 1.00 91.06 147 CYS A N 1
ATOM 1129 C CA . CYS A 1 147 ? -4.358 -19.557 0.439 1.00 91.06 147 CYS A CA 1
ATOM 1130 C C . CYS A 1 147 ? -4.281 -21.090 0.397 1.00 91.06 147 CYS A C 1
ATOM 1132 O O . CYS A 1 147 ? -3.273 -21.640 -0.028 1.00 91.06 147 CYS A O 1
ATOM 1134 N N . GLY A 1 148 ? -5.362 -21.784 0.766 1.00 92.50 148 GLY A N 1
ATOM 1135 C CA . GLY A 1 148 ? -5.434 -23.243 0.703 1.00 92.50 148 GLY A CA 1
ATOM 1136 C C . GLY A 1 148 ? -5.282 -23.785 -0.718 1.00 92.50 148 GLY A C 1
ATOM 1137 O O . GLY A 1 148 ? -4.516 -24.717 -0.929 1.00 92.50 148 GLY A O 1
ATOM 1138 N N . LEU A 1 149 ? -5.955 -23.174 -1.699 1.00 92.06 149 LEU A N 1
ATOM 1139 C CA . LEU A 1 149 ? -5.850 -23.568 -3.107 1.00 92.06 149 LEU A CA 1
ATOM 1140 C C . LEU A 1 149 ? -4.411 -23.466 -3.626 1.00 92.06 149 LEU A C 1
ATOM 1142 O O . LEU A 1 149 ? -3.966 -24.380 -4.305 1.00 92.06 149 LEU A O 1
ATOM 1146 N N . LEU A 1 150 ? -3.675 -22.419 -3.241 1.00 84.75 150 LEU A N 1
ATOM 1147 C CA . LEU A 1 150 ? -2.265 -22.223 -3.604 1.00 84.75 150 LEU A CA 1
ATOM 1148 C C . LEU A 1 150 ? -1.339 -23.370 -3.170 1.00 84.75 150 LEU A C 1
ATOM 1150 O O . LEU A 1 150 ? -0.322 -23.586 -3.813 1.00 84.75 150 LEU A O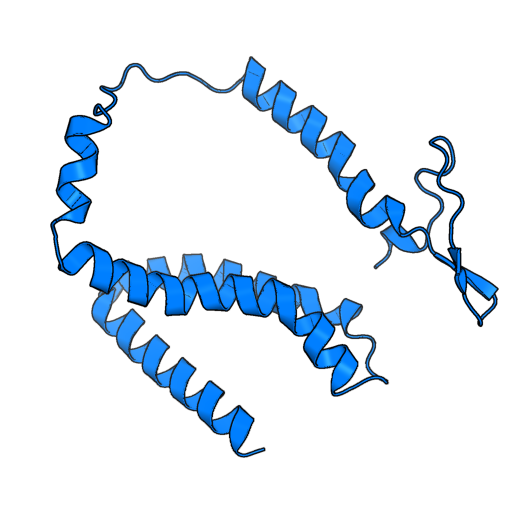 1
ATOM 1154 N N . PHE A 1 151 ? -1.653 -24.082 -2.084 1.00 82.75 151 PHE A N 1
ATOM 1155 C CA . PHE A 1 151 ? -0.856 -25.227 -1.620 1.00 82.75 151 PHE A CA 1
ATOM 1156 C C . PHE A 1 151 ? -1.305 -26.565 -2.218 1.00 82.75 151 PHE A C 1
ATOM 1158 O O . PHE A 1 151 ? -0.612 -27.568 -2.057 1.00 82.75 151 PHE A O 1
ATOM 1165 N N . LEU A 1 152 ? -2.477 -26.599 -2.852 1.00 84.12 152 LEU A N 1
ATOM 1166 C CA . LEU A 1 152 ? -3.074 -27.807 -3.423 1.00 84.12 152 LEU A CA 1
ATOM 1167 C C . LEU A 1 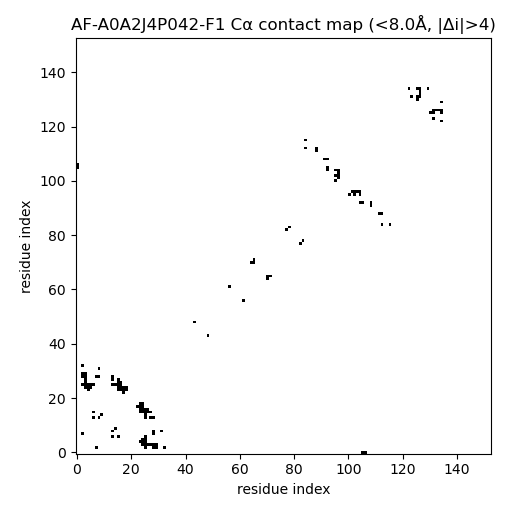152 ? -2.894 -27.899 -4.947 1.00 84.12 152 LEU A C 1
ATOM 1169 O O . LEU A 1 152 ? -3.305 -28.898 -5.537 1.00 84.12 152 LEU A O 1
ATOM 1173 N N . THR A 1 153 ? -2.302 -26.878 -5.567 1.00 68.19 153 THR A N 1
ATOM 1174 C CA . THR A 1 153 ? -1.989 -26.789 -7.001 1.00 68.19 153 THR A CA 1
ATOM 1175 C C . THR A 1 153 ? -0.500 -26.597 -7.202 1.00 68.19 153 THR A C 1
ATOM 1177 O O . THR A 1 153 ? 0.070 -27.312 -8.050 1.00 68.19 153 THR A O 1
#

Secondary structure (DSSP, 8-state):
--GGGS-TTGGGT---EE-TTS-EE-TTHHHHTTHHHHHHHHHHHHHH----------HHHHGGGGG-HHHHHHHHHHIIIIIHHHHHHHHHHHHHHHH-TTS-GGGTTTHHHHHHHHHHHHHHHHHHHH-HHHHHHHHHHHHHHHHHHHHH-

Sequence (153 aa)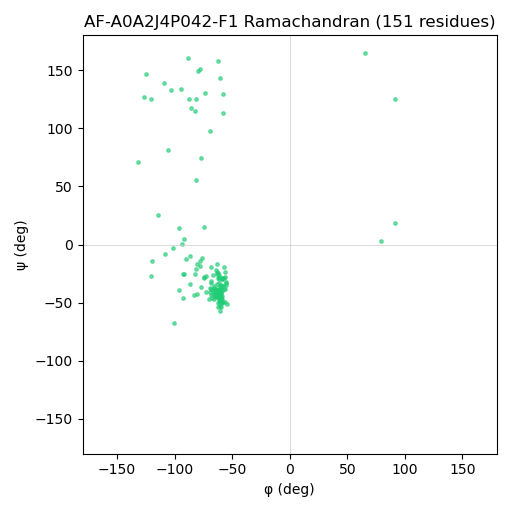:
PLVISLSIFAVFGGTGSEQPDGSMLYLENAAWIWVPFLIIFTLAAWFFMNDLSASKASLSEQLPVLKRAHLWIMALLYLATFGSFIGFSAGFAMLSKTQFPDVQILHYAFFGPFIGALARSTGGAISDRLGGTRVTLVNFVVMAIFCGLLFLT

Nearest PDB structures (foldseek):
  4u4t-assembly1_A  TM=9.654E-01  e=2.566E-13  Escherichia coli str. K-12 substr. MG1655
  4iu9-assembly1_B  TM=9.410E-01  e=1.202E-10  Escherichia coli K-12

Mean predicted aligned error: 6.17 Å